Protein AF-A0A946E1F0-F1 (afdb_monomer_lite)

Secondary structure (DSSP, 8-state):
-EEES-HHHHHHHHHHTT--EEPSSSEEEE-TT--EEEEEEGGG-S-PPPHHHHHHTT-TT----HHHHHHHHHTT---

Foldseek 3Di:
DDADADPVVVLVVCVVVVWDFDDDPFGWTQDPVRDIDTYDHPQQDLDDDDCVVCVVVVNNVDDHDPVSQVVCVVVVNRD

Sequence (79 aa):
GVAVDDKPLAIERLKEMGVTMLDGPFADFLDPWGNRVELTTYTNIQFSKTDAVLKGMGLSHLEKTEEALKELGEKGMAP

pLDDT: mean 82.67, std 8.11, range [58.75, 93.5]

Radius of gyration: 14.54 Å; chains: 1; bounding box: 39×24×34 Å

Structure (mmCIF, N/CA/C/O backbone):
data_AF-A0A946E1F0-F1
#
_entry.id   AF-A0A946E1F0-F1
#
loop_
_atom_site.group_PDB
_atom_site.id
_atom_site.type_symbol
_atom_site.label_atom_id
_atom_site.label_alt_id
_atom_site.label_comp_id
_atom_site.label_asym_id
_atom_site.label_entity_id
_atom_site.label_seq_id
_atom_site.pdbx_PDB_ins_code
_atom_site.Cartn_x
_atom_site.Cartn_y
_atom_site.Cartn_z
_atom_site.occupancy
_atom_site.B_iso_or_equiv
_atom_site.auth_seq_id
_atom_site.auth_comp_id
_atom_site.auth_asym_id
_atom_site.auth_atom_id
_atom_site.pdbx_PDB_model_num
ATOM 1 N N . GLY A 1 1 ? 6.027 -7.515 2.910 1.00 79.88 1 GLY A N 1
ATOM 2 C CA . GLY A 1 1 ? 5.004 -6.695 2.244 1.00 79.88 1 GLY A CA 1
ATOM 3 C C . GLY A 1 1 ? 4.521 -7.400 0.998 1.00 79.88 1 GLY A C 1
ATOM 4 O O . GLY A 1 1 ? 5.310 -8.102 0.373 1.00 79.88 1 GLY A O 1
ATOM 5 N N . VAL A 1 2 ? 3.245 -7.244 0.664 1.00 85.62 2 VAL A N 1
ATOM 6 C CA . VAL A 1 2 ? 2.624 -7.760 -0.561 1.00 85.62 2 VAL A CA 1
ATOM 7 C C . VAL A 1 2 ? 2.501 -6.603 -1.544 1.00 85.62 2 VAL A C 1
ATOM 9 O O . VAL A 1 2 ? 1.944 -5.562 -1.202 1.00 85.62 2 VAL A O 1
ATOM 12 N N . ALA A 1 3 ? 3.056 -6.775 -2.744 1.00 83.56 3 ALA A N 1
ATOM 13 C CA . ALA A 1 3 ? 2.919 -5.796 -3.813 1.00 83.56 3 ALA A CA 1
ATOM 14 C C . ALA A 1 3 ? 1.568 -5.982 -4.508 1.00 83.56 3 ALA A C 1
ATOM 16 O O . ALA A 1 3 ? 1.280 -7.070 -5.007 1.00 83.56 3 ALA A O 1
ATOM 17 N N . VAL A 1 4 ? 0.774 -4.919 -4.541 1.00 85.12 4 VAL A N 1
ATOM 18 C CA . VAL A 1 4 ? -0.506 -4.843 -5.245 1.00 85.12 4 VAL A CA 1
ATOM 19 C C . VAL A 1 4 ? -0.425 -3.817 -6.375 1.00 85.12 4 VAL A C 1
ATOM 21 O O . VAL A 1 4 ? 0.439 -2.935 -6.377 1.00 85.12 4 VAL A O 1
ATOM 24 N N . ASP A 1 5 ? -1.296 -3.975 -7.358 1.00 82.38 5 ASP A N 1
ATOM 25 C CA . ASP A 1 5 ? -1.492 -3.061 -8.483 1.00 82.38 5 ASP A CA 1
ATOM 26 C C . ASP A 1 5 ? -2.271 -1.80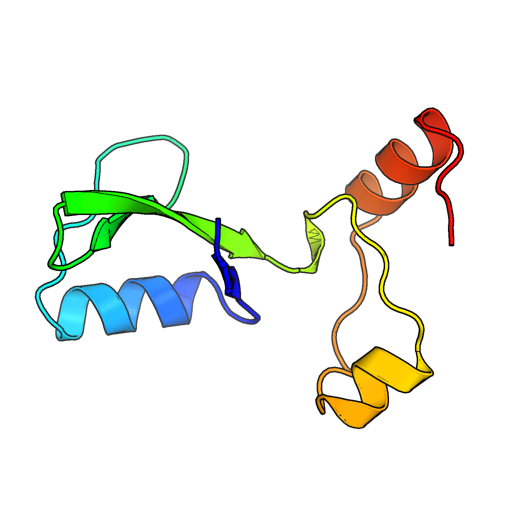9 -8.054 1.00 82.38 5 ASP A C 1
ATOM 28 O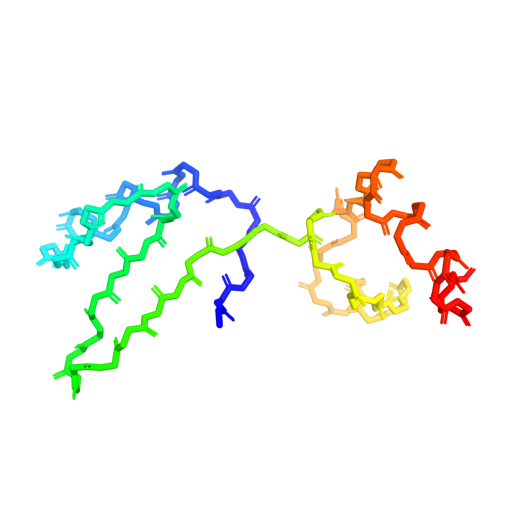 O . ASP A 1 5 ? -1.796 -0.692 -8.248 1.00 82.38 5 ASP A O 1
ATOM 32 N N . ASP A 1 6 ? -3.410 -1.997 -7.387 1.00 86.81 6 ASP A N 1
ATOM 33 C CA . ASP A 1 6 ? -4.281 -0.940 -6.881 1.00 86.81 6 ASP A CA 1
ATOM 34 C C . ASP A 1 6 ? -4.374 -1.019 -5.351 1.00 86.81 6 ASP A C 1
ATOM 36 O O . ASP A 1 6 ? -5.085 -1.836 -4.756 1.00 86.81 6 ASP A O 1
ATOM 40 N N . LYS A 1 7 ? -3.598 -0.155 -4.690 1.00 86.69 7 LYS A N 1
ATOM 41 C CA . LYS A 1 7 ? -3.531 -0.094 -3.227 1.00 86.69 7 LYS A CA 1
ATOM 42 C C . LYS A 1 7 ? -4.848 0.377 -2.589 1.00 86.69 7 LYS A C 1
ATOM 44 O O . LYS A 1 7 ? -5.265 -0.271 -1.628 1.00 86.69 7 LYS A O 1
ATOM 49 N N . PRO A 1 8 ? -5.515 1.448 -3.067 1.00 89.12 8 PRO A N 1
ATOM 50 C CA . PRO A 1 8 ? -6.856 1.809 -2.604 1.00 89.12 8 PRO A CA 1
ATOM 51 C C . PRO A 1 8 ? -7.869 0.661 -2.685 1.00 89.12 8 PRO A C 1
ATOM 53 O O . PRO A 1 8 ? -8.513 0.362 -1.677 1.00 89.12 8 PRO A O 1
ATOM 56 N N . LEU A 1 9 ? -7.958 -0.020 -3.832 1.00 91.31 9 LEU A N 1
ATOM 57 C CA . LEU A 1 9 ? -8.885 -1.135 -4.030 1.00 91.31 9 LEU A CA 1
ATOM 58 C C . LEU A 1 9 ? -8.574 -2.294 -3.077 1.00 91.31 9 LEU A C 1
ATOM 60 O O . LEU A 1 9 ? -9.477 -2.834 -2.443 1.00 91.31 9 LEU A O 1
ATOM 64 N N . ALA A 1 10 ? -7.298 -2.655 -2.916 1.00 90.94 10 ALA A N 1
ATOM 65 C CA . ALA A 1 10 ? -6.892 -3.706 -1.984 1.00 90.94 10 ALA A CA 1
ATOM 66 C C . ALA A 1 10 ? -7.302 -3.390 -0.533 1.00 90.94 10 ALA A C 1
ATOM 68 O O . ALA A 1 10 ? -7.798 -4.268 0.174 1.00 90.94 10 ALA A O 1
ATOM 69 N N . ILE A 1 11 ? -7.141 -2.136 -0.093 1.00 90.19 11 ILE A N 1
ATOM 70 C CA . ILE A 1 11 ? -7.558 -1.693 1.246 1.00 90.19 11 ILE A CA 1
ATOM 71 C C . ILE A 1 11 ? -9.076 -1.811 1.415 1.00 90.19 11 ILE A C 1
ATOM 73 O O . ILE A 1 11 ? -9.537 -2.270 2.460 1.00 90.19 11 ILE A O 1
ATOM 77 N N . GLU A 1 12 ? -9.856 -1.397 0.415 1.00 92.81 12 GLU A N 1
ATOM 78 C CA . GLU A 1 12 ? -11.317 -1.512 0.440 1.00 92.81 12 GLU A CA 1
ATOM 79 C C . GLU A 1 12 ? -11.754 -2.973 0.596 1.00 92.81 12 GLU A C 1
ATOM 81 O O . GLU A 1 12 ? -12.502 -3.293 1.518 1.00 92.81 12 GLU A O 1
ATOM 86 N N . ARG A 1 13 ? -11.200 -3.882 -0.216 1.00 93.38 13 ARG A N 1
ATOM 87 C CA . ARG A 1 13 ? -11.522 -5.316 -0.146 1.00 93.38 13 ARG A CA 1
ATOM 88 C C . ARG A 1 13 ? -11.166 -5.946 1.194 1.00 93.38 13 ARG A C 1
ATOM 90 O O . ARG A 1 13 ? -11.947 -6.726 1.729 1.00 93.38 13 ARG A O 1
ATOM 97 N N . LEU A 1 14 ? -10.015 -5.598 1.765 1.00 91.06 14 LEU A N 1
ATOM 98 C CA . LEU A 1 14 ? -9.624 -6.101 3.085 1.00 91.06 14 LEU A CA 1
ATOM 99 C C . LEU A 1 14 ? -10.605 -5.647 4.173 1.00 91.06 14 LEU A C 1
ATOM 101 O O . LEU A 1 14 ? -10.980 -6.449 5.030 1.00 91.06 14 LEU A O 1
ATOM 105 N N . LYS A 1 15 ? -11.082 -4.399 4.103 1.00 89.25 15 LYS A N 1
ATOM 106 C CA . LYS A 1 15 ? -12.120 -3.893 5.012 1.00 89.25 15 LYS A CA 1
ATOM 107 C C . LYS A 1 15 ? -13.454 -4.615 4.819 1.00 89.25 15 LYS A C 1
ATOM 109 O O . LYS A 1 15 ? -14.066 -4.992 5.814 1.00 89.25 15 LYS A O 1
ATOM 114 N N . GLU A 1 16 ? -13.883 -4.858 3.576 1.00 93.50 16 GLU A N 1
ATOM 115 C CA . GLU A 1 16 ? -15.093 -5.646 3.269 1.00 93.50 16 GLU A CA 1
ATOM 116 C C . GLU A 1 16 ? -15.017 -7.070 3.842 1.00 93.50 16 GLU A C 1
ATOM 118 O O . GLU A 1 16 ? -16.017 -7.612 4.309 1.00 93.50 16 GLU A O 1
ATOM 123 N N . MET A 1 17 ? -13.823 -7.666 3.850 1.00 91.06 17 MET A N 1
ATOM 124 C CA . MET A 1 17 ? -13.566 -8.998 4.404 1.00 91.06 17 MET A CA 1
ATOM 125 C C . MET A 1 17 ? -13.442 -9.020 5.939 1.00 91.06 17 MET A C 1
ATOM 127 O O . MET A 1 17 ? -13.243 -10.089 6.514 1.00 91.06 17 MET A O 1
ATOM 131 N N . GLY A 1 18 ? -13.551 -7.869 6.612 1.00 88.62 18 GLY A N 1
ATOM 132 C CA . GLY A 1 18 ? -13.430 -7.764 8.069 1.00 88.62 18 GLY A CA 1
ATOM 133 C C . GLY A 1 18 ? -11.998 -7.913 8.587 1.00 88.62 18 GLY A C 1
ATOM 134 O O . GLY A 1 18 ? -11.802 -8.239 9.757 1.00 88.62 18 GLY A O 1
ATOM 135 N N . VAL A 1 19 ? -10.993 -7.695 7.734 1.00 89.62 19 VAL A N 1
ATOM 136 C CA . VAL A 1 19 ? -9.585 -7.741 8.133 1.00 89.62 19 VAL A CA 1
ATOM 137 C C . VAL A 1 19 ? -9.234 -6.484 8.930 1.00 89.62 19 VAL A C 1
ATOM 139 O O . VAL A 1 19 ? -9.504 -5.358 8.508 1.00 89.62 19 VAL A O 1
ATOM 142 N N . THR A 1 20 ? -8.592 -6.672 10.083 1.00 85.94 20 THR A N 1
ATOM 143 C CA . THR A 1 20 ? -8.136 -5.569 10.932 1.00 85.94 20 THR A CA 1
ATOM 144 C C . THR A 1 20 ? -6.931 -4.874 10.304 1.00 85.94 20 THR A C 1
ATOM 146 O O . THR A 1 20 ? -5.824 -5.419 10.279 1.00 85.94 20 THR A O 1
ATOM 149 N N . MET A 1 21 ? -7.150 -3.649 9.829 1.00 89.44 21 MET A N 1
ATOM 150 C CA . MET A 1 21 ? -6.080 -2.734 9.433 1.00 89.44 21 MET A CA 1
ATOM 151 C C . MET A 1 21 ? -5.377 -2.189 10.683 1.00 89.44 21 MET A C 1
ATOM 153 O O . MET A 1 21 ? -6.021 -1.960 11.707 1.00 89.44 21 MET A O 1
ATOM 157 N N . LEU A 1 22 ? -4.067 -1.976 10.601 1.00 89.38 22 LEU A N 1
ATOM 158 C CA . LEU A 1 22 ? -3.287 -1.338 11.658 1.00 89.38 22 LEU A CA 1
ATOM 159 C C . LEU A 1 22 ? -3.159 0.161 11.378 1.00 89.38 22 LEU A C 1
ATOM 161 O O . LEU A 1 22 ? -2.991 0.577 10.231 1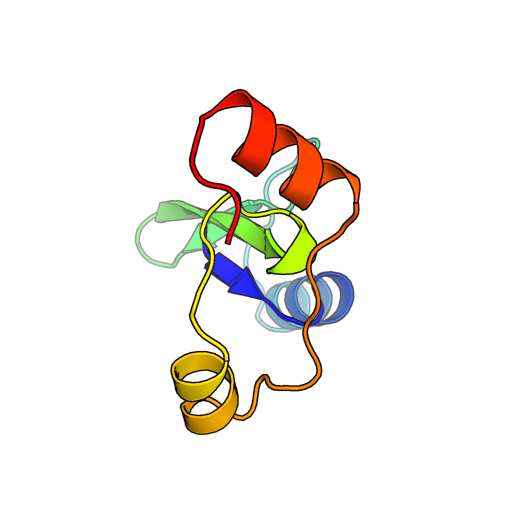.00 89.38 22 LEU A O 1
ATOM 165 N N . ASP A 1 23 ? -3.201 0.965 12.437 1.00 82.88 23 ASP A N 1
ATOM 166 C CA . ASP A 1 23 ? -2.960 2.401 12.338 1.00 82.88 23 ASP A CA 1
ATOM 167 C C . ASP A 1 23 ? -1.479 2.680 12.051 1.00 82.88 23 ASP A C 1
ATOM 169 O O . ASP A 1 23 ? -0.582 2.132 12.697 1.00 82.88 23 ASP A O 1
ATOM 173 N N . GLY A 1 24 ? -1.210 3.566 11.094 1.00 81.44 24 GLY A N 1
ATOM 174 C CA . GLY A 1 24 ? 0.151 3.951 10.751 1.00 81.44 24 GLY A CA 1
ATOM 175 C C . GLY A 1 24 ? 0.268 4.663 9.404 1.00 81.44 24 GLY A C 1
ATOM 176 O O . GLY A 1 24 ? -0.718 4.822 8.685 1.00 81.44 24 GLY A O 1
ATOM 177 N N . PRO A 1 25 ? 1.488 5.095 9.044 1.00 79.75 25 PRO A N 1
ATOM 178 C CA . PRO A 1 25 ? 1.759 5.712 7.746 1.00 79.75 25 PRO A CA 1
ATOM 179 C C . PRO A 1 25 ? 1.684 4.714 6.576 1.00 79.75 25 PRO A C 1
ATOM 181 O O . PRO A 1 25 ? 1.634 5.127 5.418 1.00 79.75 25 PRO A O 1
ATOM 184 N N . PHE A 1 26 ? 1.677 3.409 6.863 1.00 82.06 26 PHE A N 1
ATOM 185 C CA . PHE A 1 26 ? 1.633 2.337 5.873 1.00 82.06 26 PHE A CA 1
ATOM 186 C C . PHE A 1 26 ? 0.311 1.572 5.954 1.00 82.06 26 PHE A C 1
ATOM 188 O O . PHE A 1 26 ? -0.362 1.556 6.981 1.00 82.06 26 PHE A O 1
ATOM 195 N N . ALA A 1 27 ? -0.076 0.945 4.844 1.00 86.38 27 ALA A N 1
ATOM 196 C CA . ALA A 1 27 ? -1.305 0.165 4.772 1.00 86.38 27 ALA A CA 1
ATOM 197 C C . ALA A 1 27 ? -1.031 -1.255 5.271 1.00 86.38 27 ALA A C 1
ATOM 199 O O . ALA A 1 27 ? -0.839 -2.175 4.476 1.00 86.38 27 ALA A O 1
ATOM 200 N N . ASP A 1 28 ? -0.972 -1.400 6.588 1.00 91.94 28 ASP A N 1
ATOM 201 C CA . ASP A 1 28 ? -0.680 -2.666 7.244 1.00 91.94 28 ASP A CA 1
ATOM 202 C C . ASP A 1 28 ? -1.951 -3.354 7.738 1.00 91.94 28 ASP A C 1
ATOM 204 O O . ASP A 1 28 ? -2.923 -2.699 8.115 1.00 91.94 28 ASP A O 1
ATOM 208 N N . PHE A 1 29 ? -1.928 -4.681 7.799 1.00 91.81 29 PHE A N 1
ATOM 209 C CA . PHE A 1 29 ? -2.987 -5.483 8.405 1.00 91.81 29 PHE A CA 1
ATOM 210 C C . PHE A 1 29 ? -2.426 -6.746 9.063 1.00 91.81 29 PHE A C 1
ATOM 212 O O . PHE A 1 29 ? -1.268 -7.115 8.836 1.00 91.81 29 PHE A O 1
ATOM 219 N N . LEU A 1 30 ? -3.246 -7.404 9.886 1.00 90.19 30 LEU A N 1
ATOM 220 C CA . LEU A 1 30 ? -2.933 -8.724 10.435 1.00 90.19 30 LEU A CA 1
ATOM 221 C C . LEU A 1 30 ? -3.600 -9.821 9.611 1.00 90.19 30 LEU A C 1
ATOM 223 O O . LEU A 1 30 ? -4.812 -9.794 9.392 1.00 90.19 30 LEU A O 1
ATOM 227 N N . ASP A 1 31 ? -2.811 -10.795 9.173 1.00 88.00 31 ASP A N 1
ATOM 228 C CA . ASP A 1 31 ? -3.355 -12.015 8.585 1.00 88.00 31 ASP A CA 1
ATOM 229 C C . ASP A 1 31 ? -3.970 -12.934 9.672 1.00 88.00 31 ASP A C 1
ATOM 231 O O . ASP A 1 31 ? -3.805 -12.683 10.872 1.00 88.00 31 ASP A O 1
ATOM 235 N N . PRO A 1 32 ? -4.678 -14.018 9.298 1.00 84.00 32 PRO A N 1
ATOM 236 C CA . PRO A 1 32 ? -5.321 -14.918 10.263 1.00 84.00 32 PRO A CA 1
ATOM 237 C C . PRO A 1 32 ? -4.373 -15.607 11.255 1.00 84.00 32 PRO A C 1
ATOM 239 O O . PRO A 1 32 ? -4.829 -16.141 12.265 1.00 84.00 32 PRO A O 1
ATOM 242 N N . TRP A 1 33 ? -3.068 -15.618 10.977 1.00 87.88 33 TRP A N 1
ATOM 243 C CA . TRP A 1 33 ? -2.044 -16.188 11.851 1.00 87.88 33 TRP A CA 1
ATOM 244 C C . TRP A 1 33 ? -1.362 -15.128 12.727 1.00 87.88 33 TRP A C 1
ATOM 246 O O . TRP A 1 33 ? -0.488 -15.466 13.524 1.00 87.88 33 TRP A O 1
ATOM 256 N N . GLY A 1 34 ? -1.777 -13.862 12.622 1.00 86.62 34 GLY A N 1
ATOM 257 C CA . GLY A 1 34 ? -1.243 -12.743 13.393 1.00 86.62 34 GLY A CA 1
ATOM 258 C C . GLY A 1 34 ? 0.016 -12.111 12.797 1.00 86.62 34 GLY A C 1
ATOM 259 O O . GLY A 1 34 ? 0.665 -11.309 13.469 1.00 86.62 34 GLY A O 1
ATOM 260 N N . ASN A 1 35 ? 0.380 -12.431 11.553 1.00 89.50 35 ASN A N 1
ATOM 261 C CA . ASN A 1 35 ? 1.503 -11.785 10.881 1.00 89.50 35 ASN A CA 1
ATOM 262 C C . ASN A 1 35 ? 1.120 -10.365 10.456 1.00 89.50 35 ASN A C 1
ATOM 264 O O . ASN A 1 35 ? 0.066 -10.151 9.857 1.00 89.50 35 ASN A O 1
ATOM 268 N N . ARG A 1 36 ? 2.020 -9.400 10.680 1.00 90.06 36 ARG A N 1
ATOM 269 C CA . ARG A 1 36 ? 1.891 -8.050 10.114 1.00 90.06 36 ARG A CA 1
ATOM 270 C C . ARG A 1 36 ? 2.275 -8.072 8.637 1.00 90.06 36 ARG A C 1
ATOM 272 O O . ARG A 1 36 ? 3.437 -8.295 8.293 1.00 90.06 36 ARG A O 1
ATOM 279 N N . VAL A 1 37 ? 1.308 -7.786 7.774 1.00 90.88 37 VAL A N 1
ATOM 280 C CA . VAL A 1 37 ? 1.491 -7.677 6.327 1.00 90.88 37 VAL A CA 1
ATOM 281 C C . VAL A 1 37 ? 1.319 -6.224 5.907 1.00 90.88 37 VAL A C 1
ATOM 283 O O . VAL A 1 37 ? 0.286 -5.620 6.161 1.00 90.88 37 VAL A O 1
ATOM 286 N N . GLU A 1 38 ? 2.328 -5.677 5.233 1.00 89.62 38 GLU A N 1
ATOM 287 C CA . GLU A 1 38 ? 2.266 -4.350 4.612 1.00 89.62 38 GLU A CA 1
ATOM 288 C C . GLU A 1 38 ? 1.820 -4.463 3.150 1.00 89.62 38 GLU A C 1
ATOM 290 O O . GLU A 1 38 ? 2.435 -5.208 2.379 1.00 89.62 38 GLU A O 1
ATOM 295 N N . LEU A 1 39 ? 0.802 -3.702 2.747 1.00 87.50 39 LEU A N 1
ATOM 296 C CA . LEU A 1 39 ? 0.468 -3.481 1.343 1.00 87.50 39 LEU A CA 1
ATOM 297 C C . LEU A 1 39 ? 1.375 -2.404 0.739 1.00 87.50 39 LEU A C 1
ATOM 299 O O . LEU A 1 39 ? 1.370 -1.238 1.154 1.00 87.50 39 LEU A O 1
ATOM 303 N N . THR A 1 40 ? 2.093 -2.781 -0.312 1.00 83.94 40 THR A N 1
ATOM 304 C CA . THR A 1 40 ? 2.938 -1.881 -1.102 1.00 83.94 40 THR A CA 1
ATOM 305 C C . THR A 1 40 ? 2.506 -1.886 -2.566 1.00 83.94 40 THR A C 1
ATOM 307 O O . THR A 1 40 ? 1.793 -2.787 -2.993 1.00 83.94 40 THR A O 1
ATOM 310 N N . THR A 1 41 ? 2.905 -0.888 -3.347 1.00 73.31 41 THR A N 1
ATOM 311 C CA . THR A 1 41 ? 2.651 -0.856 -4.795 1.00 73.31 41 THR A CA 1
ATOM 312 C C . THR A 1 41 ? 3.896 -1.285 -5.557 1.00 73.31 41 THR A C 1
ATOM 314 O O . THR A 1 41 ? 5.020 -1.019 -5.130 1.00 73.31 41 THR A O 1
ATOM 317 N N . TYR A 1 42 ? 3.724 -1.927 -6.715 1.00 63.28 42 TYR A N 1
ATOM 318 C CA . TYR A 1 42 ? 4.867 -2.325 -7.551 1.00 63.28 42 TYR A CA 1
ATOM 319 C C . TYR A 1 42 ? 5.727 -1.132 -8.003 1.00 63.28 42 TYR A C 1
ATOM 321 O O . TYR A 1 42 ? 6.945 -1.270 -8.160 1.00 63.28 42 TYR A O 1
ATOM 329 N N . THR A 1 43 ? 5.108 0.040 -8.159 1.00 60.25 43 THR A N 1
ATOM 330 C CA . THR A 1 43 ? 5.785 1.304 -8.462 1.00 60.25 43 THR A CA 1
ATOM 331 C C . THR A 1 43 ? 6.881 1.642 -7.457 1.00 60.25 43 THR A C 1
ATOM 333 O O . THR A 1 43 ? 7.928 2.120 -7.873 1.00 60.25 43 THR A O 1
ATOM 336 N N . ASN A 1 44 ? 6.693 1.310 -6.175 1.00 58.75 44 ASN A N 1
ATOM 337 C CA . ASN A 1 44 ? 7.541 1.785 -5.077 1.00 58.75 44 ASN A CA 1
ATOM 338 C C . ASN A 1 44 ? 8.559 0.748 -4.566 1.00 58.75 44 ASN A C 1
ATOM 340 O O . ASN A 1 44 ? 9.294 1.030 -3.624 1.00 58.75 44 ASN A O 1
ATOM 344 N N . ILE A 1 45 ? 8.618 -0.465 -5.135 1.00 65.50 45 ILE A N 1
ATOM 345 C CA . ILE A 1 45 ? 9.589 -1.485 -4.692 1.00 65.50 45 ILE A CA 1
ATOM 346 C C . ILE A 1 45 ? 10.910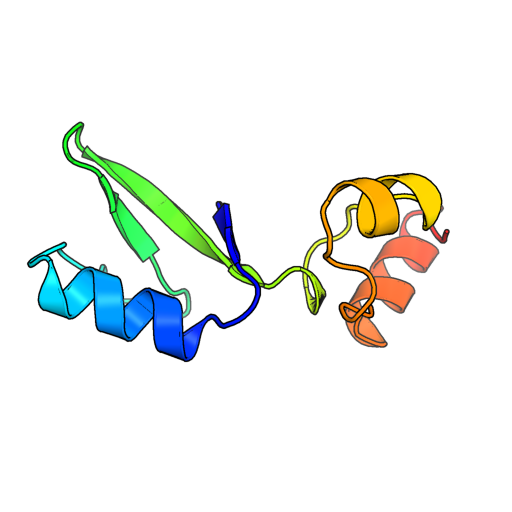 -1.377 -5.465 1.00 65.50 45 ILE A C 1
ATOM 348 O O . ILE A 1 45 ? 10.913 -1.293 -6.689 1.00 65.50 45 ILE A O 1
ATOM 352 N N . GLN A 1 46 ? 12.047 -1.504 -4.784 1.00 60.12 46 GLN A N 1
ATOM 353 C CA . GLN A 1 46 ? 13.387 -1.534 -5.402 1.00 60.12 46 GLN A CA 1
ATOM 354 C C . GLN A 1 46 ? 13.751 -2.917 -5.986 1.00 60.12 46 GLN A C 1
ATOM 356 O O . GLN A 1 46 ? 14.905 -3.331 -5.980 1.00 60.12 46 GLN A O 1
ATOM 361 N N . PHE A 1 47 ? 12.757 -3.665 -6.465 1.00 62.94 47 PHE A N 1
ATOM 362 C CA . PHE A 1 47 ? 12.959 -4.909 -7.204 1.00 62.94 47 PHE A CA 1
ATOM 363 C C . PHE A 1 47 ? 12.411 -4.730 -8.616 1.00 62.94 47 PHE A C 1
ATOM 365 O O . PHE A 1 47 ? 11.218 -4.458 -8.799 1.00 62.94 47 PHE A O 1
ATOM 372 N N . SER A 1 48 ? 13.291 -4.879 -9.600 1.00 62.78 48 SER A N 1
ATOM 373 C CA . SER A 1 48 ? 12.958 -4.843 -11.022 1.00 62.78 48 SER A CA 1
ATOM 374 C C . SER A 1 48 ? 12.686 -6.265 -11.506 1.00 62.78 48 SER A C 1
ATOM 376 O O . SER A 1 48 ? 13.522 -7.153 -11.344 1.00 62.78 48 SER A O 1
ATOM 378 N N . LYS A 1 49 ? 11.512 -6.504 -12.093 1.00 71.94 49 LYS A N 1
ATOM 379 C CA . LYS A 1 49 ? 11.276 -7.684 -12.935 1.00 71.94 49 LYS A CA 1
ATOM 380 C C . LYS A 1 49 ? 11.566 -7.311 -14.381 1.00 71.94 49 LYS A C 1
ATOM 382 O O . LYS A 1 49 ? 11.309 -6.181 -14.778 1.00 71.94 49 LYS A O 1
ATOM 387 N N . THR A 1 50 ? 12.061 -8.268 -15.159 1.00 81.38 50 THR A N 1
ATOM 388 C CA . THR A 1 50 ? 12.237 -8.085 -16.603 1.00 81.38 50 THR A CA 1
ATOM 389 C C . THR A 1 50 ? 10.881 -7.997 -17.308 1.00 81.38 50 THR A C 1
ATOM 391 O O . THR A 1 50 ? 9.895 -8.591 -16.854 1.00 81.38 50 THR A O 1
ATOM 394 N N . ASP A 1 51 ? 10.839 -7.327 -18.460 1.00 79.06 51 ASP A N 1
ATOM 395 C CA . ASP A 1 51 ? 9.619 -7.159 -19.266 1.00 79.06 51 ASP A CA 1
ATOM 396 C C . ASP A 1 51 ? 8.949 -8.492 -19.613 1.00 79.06 51 ASP A C 1
ATOM 398 O O . ASP A 1 51 ? 7.724 -8.623 -19.577 1.00 79.06 51 ASP A O 1
ATOM 402 N N . ALA A 1 52 ? 9.751 -9.521 -19.901 1.00 77.38 52 ALA A N 1
ATOM 403 C CA . ALA A 1 52 ? 9.254 -10.861 -20.195 1.00 77.38 52 ALA A CA 1
ATOM 404 C C . ALA A 1 52 ? 8.500 -11.477 -19.003 1.00 77.38 52 ALA A C 1
ATOM 406 O O . ALA A 1 52 ? 7.467 -12.121 -19.196 1.00 77.38 52 ALA A O 1
ATOM 407 N N . VAL A 1 53 ? 8.974 -11.249 -17.772 1.00 82.38 53 VAL A N 1
ATOM 408 C CA . VAL A 1 53 ? 8.306 -11.720 -16.550 1.00 82.38 53 VAL A CA 1
ATOM 409 C C . VAL A 1 53 ? 7.017 -10.934 -16.309 1.00 82.38 53 VAL A C 1
ATOM 411 O O . VAL A 1 53 ? 5.990 -11.543 -16.020 1.00 82.38 53 VAL A O 1
ATOM 414 N N . LEU A 1 54 ? 7.027 -9.608 -16.484 1.00 82.00 54 LEU A N 1
ATOM 415 C CA . LEU A 1 54 ? 5.813 -8.788 -16.366 1.00 82.00 54 LEU A CA 1
ATOM 416 C C . LEU A 1 54 ? 4.743 -9.208 -17.379 1.00 82.00 54 LEU A C 1
ATOM 418 O O . LEU A 1 54 ? 3.577 -9.365 -17.017 1.00 82.00 54 LEU A O 1
ATOM 422 N N . LYS A 1 55 ? 5.148 -9.477 -18.624 1.00 81.94 55 LYS A N 1
ATOM 423 C CA . LYS A 1 55 ? 4.271 -10.002 -19.675 1.00 81.94 55 LYS A CA 1
ATOM 424 C C . LYS A 1 55 ? 3.702 -11.376 -19.332 1.00 81.94 55 LYS A C 1
ATOM 426 O O . LYS A 1 55 ? 2.502 -11.579 -19.485 1.00 81.94 55 LYS A O 1
ATOM 431 N N . GLY A 1 56 ? 4.527 -12.294 -18.827 1.00 82.81 56 GLY A N 1
ATOM 432 C CA . GLY A 1 56 ? 4.068 -13.610 -18.370 1.00 82.81 56 GLY A CA 1
ATOM 433 C C . GLY A 1 56 ? 3.060 -13.541 -17.217 1.00 82.81 56 GLY A C 1
ATOM 434 O O . GLY A 1 56 ? 2.223 -14.428 -17.087 1.00 82.81 56 GLY A O 1
ATOM 435 N N . MET A 1 57 ? 3.106 -12.474 -16.414 1.00 81.69 57 MET A N 1
ATOM 436 C CA . MET A 1 57 ? 2.181 -12.231 -15.302 1.00 81.69 57 MET A CA 1
ATOM 437 C C . MET A 1 57 ? 0.940 -11.405 -15.684 1.00 81.69 57 MET A C 1
ATOM 439 O O . MET A 1 57 ? 0.098 -11.170 -14.823 1.00 81.69 57 MET A O 1
ATOM 443 N N . GLY A 1 58 ? 0.819 -10.932 -16.931 1.00 80.50 58 GLY A N 1
ATOM 444 C CA . GLY A 1 58 ? -0.264 -10.024 -17.337 1.00 80.50 58 GLY A CA 1
ATOM 445 C C . GLY A 1 58 ? -0.155 -8.607 -16.752 1.00 80.50 58 GLY A C 1
ATOM 446 O O . GLY A 1 58 ? -1.118 -7.847 -16.780 1.00 80.50 58 GLY A O 1
ATOM 447 N N . LEU A 1 59 ? 1.019 -8.230 -16.240 1.00 83.38 59 LEU A N 1
ATOM 448 C CA . LEU A 1 59 ? 1.279 -6.963 -15.548 1.00 83.38 59 LEU A CA 1
ATOM 449 C C . LEU A 1 59 ? 2.067 -5.965 -16.409 1.00 83.38 59 LEU A C 1
ATOM 451 O O . LEU A 1 59 ? 2.748 -5.089 -15.889 1.00 83.38 59 LEU A O 1
ATOM 455 N N . SER A 1 60 ? 1.991 -6.087 -17.736 1.00 82.75 60 SER A N 1
ATOM 456 C CA . SER A 1 60 ? 2.727 -5.225 -18.677 1.00 82.75 60 SER A CA 1
ATOM 457 C C . SER A 1 60 ? 2.356 -3.742 -18.607 1.00 82.75 60 SER A C 1
ATOM 459 O O . SER A 1 60 ? 3.043 -2.928 -19.202 1.00 82.75 60 SER A O 1
ATOM 461 N N . HIS A 1 61 ? 1.264 -3.401 -17.925 1.00 81.81 61 HIS A N 1
ATOM 462 C CA . HIS A 1 61 ? 0.801 -2.030 -17.730 1.00 81.81 61 HIS A CA 1
ATOM 463 C C . HIS A 1 61 ? 1.453 -1.337 -16.520 1.00 81.81 61 HIS A C 1
ATOM 465 O O . HIS A 1 61 ? 1.202 -0.158 -16.293 1.00 81.81 61 HIS A O 1
ATOM 471 N N . LEU A 1 62 ? 2.234 -2.062 -15.709 1.00 81.88 62 LEU A N 1
ATOM 472 C CA . LEU A 1 62 ? 2.899 -1.501 -14.537 1.00 81.88 62 LEU A CA 1
ATOM 473 C C . LEU A 1 62 ? 4.255 -0.907 -14.921 1.00 81.88 62 LEU A C 1
ATOM 475 O O . LEU A 1 62 ? 5.126 -1.611 -15.428 1.00 81.88 62 LEU A O 1
ATOM 479 N N . GLU A 1 63 ? 4.457 0.360 -14.576 1.00 80.50 63 GLU A N 1
ATOM 480 C CA . GLU A 1 63 ? 5.729 1.071 -14.726 1.00 80.50 63 GLU A CA 1
ATOM 481 C C . GLU A 1 63 ? 6.301 1.445 -13.348 1.00 80.50 63 GLU A C 1
ATOM 483 O O . GLU A 1 63 ? 5.582 1.479 -12.346 1.00 80.50 63 GLU A O 1
ATOM 488 N N . LYS A 1 64 ? 7.616 1.675 -13.262 1.00 78.62 64 LYS A N 1
ATOM 489 C CA . LYS A 1 64 ? 8.263 2.166 -12.032 1.00 78.62 64 LYS A CA 1
ATOM 490 C C . LYS A 1 64 ? 8.114 3.679 -11.929 1.00 78.62 64 LYS A C 1
ATOM 492 O O . LYS A 1 64 ? 8.180 4.369 -12.940 1.00 78.62 64 LYS A O 1
ATOM 497 N N . THR A 1 65 ? 7.969 4.194 -10.710 1.00 79.31 65 THR A N 1
ATOM 498 C CA . THR A 1 65 ? 8.050 5.643 -10.486 1.00 79.31 65 THR A CA 1
ATOM 499 C C . THR A 1 65 ? 9.480 6.134 -10.679 1.00 79.31 65 THR A C 1
ATOM 501 O O . THR A 1 65 ? 10.444 5.379 -10.510 1.00 79.31 65 THR A O 1
ATOM 504 N N . GLU A 1 66 ? 9.624 7.421 -10.997 1.00 84.12 66 GLU A N 1
ATOM 505 C CA . GLU A 1 66 ? 10.935 8.066 -11.121 1.00 84.12 66 GLU A CA 1
ATOM 506 C C . GLU A 1 66 ? 11.755 7.938 -9.829 1.00 84.12 66 GLU A C 1
ATOM 508 O O . GLU A 1 66 ? 12.960 7.688 -9.885 1.00 84.12 66 GLU A O 1
ATOM 513 N N . GLU A 1 67 ? 11.109 8.029 -8.659 1.00 80.81 67 GLU A N 1
ATOM 514 C CA . GLU A 1 67 ? 11.785 7.860 -7.369 1.00 80.81 67 GLU A CA 1
ATOM 515 C C . GLU A 1 67 ? 12.352 6.446 -7.196 1.00 80.81 67 GLU A C 1
ATOM 517 O O . GLU A 1 67 ? 13.517 6.294 -6.829 1.00 80.81 67 GLU A O 1
ATOM 522 N N . ALA A 1 68 ? 11.578 5.406 -7.525 1.00 79.75 68 ALA A N 1
ATOM 523 C CA . ALA A 1 68 ? 12.041 4.025 -7.408 1.00 79.75 68 ALA A CA 1
ATOM 524 C C . ALA A 1 68 ? 13.187 3.712 -8.385 1.00 79.75 68 ALA A C 1
ATOM 526 O O . ALA A 1 68 ? 14.119 2.987 -8.033 1.00 79.75 68 ALA A O 1
ATOM 527 N N . LEU A 1 69 ? 13.153 4.278 -9.598 1.00 82.38 69 LEU A N 1
ATOM 528 C CA . LEU A 1 69 ? 14.252 4.168 -10.565 1.00 82.38 69 LEU A CA 1
ATOM 529 C C . LEU A 1 69 ? 15.525 4.858 -10.062 1.00 82.38 69 LEU A C 1
ATOM 531 O O . LEU A 1 69 ? 16.619 4.306 -10.198 1.00 82.38 69 LEU A O 1
ATOM 535 N N . LYS A 1 70 ? 15.392 6.034 -9.441 1.00 85.12 70 LYS A N 1
ATOM 536 C CA . LYS A 1 70 ? 16.519 6.760 -8.849 1.00 85.12 70 LYS A CA 1
ATOM 537 C C . LYS A 1 70 ? 17.166 5.965 -7.714 1.00 85.12 70 LYS A C 1
ATOM 539 O O . LYS A 1 70 ? 18.382 5.795 -7.717 1.00 85.12 70 LYS A O 1
ATOM 544 N N . GLU A 1 71 ? 16.370 5.429 -6.789 1.00 83.19 71 GLU A N 1
ATOM 545 C CA . GLU A 1 71 ? 16.871 4.609 -5.677 1.00 83.19 71 GLU A CA 1
ATOM 546 C C . GLU A 1 71 ? 17.573 3.328 -6.160 1.00 83.19 71 GLU A C 1
ATOM 548 O O . GLU A 1 71 ? 18.596 2.926 -5.601 1.00 83.19 71 GLU A O 1
ATOM 553 N N . LEU A 1 72 ? 17.058 2.692 -7.219 1.00 84.00 72 LEU A N 1
ATOM 554 C CA . LEU A 1 72 ? 17.717 1.560 -7.877 1.00 84.00 72 LEU A CA 1
ATOM 555 C C . LEU A 1 72 ? 19.081 1.959 -8.457 1.00 84.00 72 LEU A C 1
ATOM 557 O O . LEU A 1 72 ? 20.061 1.235 -8.269 1.00 84.00 72 LEU A O 1
ATOM 561 N N . GLY A 1 73 ? 19.162 3.116 -9.119 1.00 85.19 73 GLY A N 1
ATOM 562 C CA . GLY A 1 73 ? 20.408 3.665 -9.659 1.00 85.19 73 GLY A CA 1
ATOM 563 C C . GLY A 1 73 ? 21.449 3.971 -8.581 1.00 85.19 73 GLY A C 1
ATOM 564 O O . GLY A 1 73 ? 22.596 3.546 -8.708 1.00 85.19 73 GLY A O 1
ATOM 565 N N . GLU A 1 74 ? 21.046 4.617 -7.484 1.00 88.12 74 GL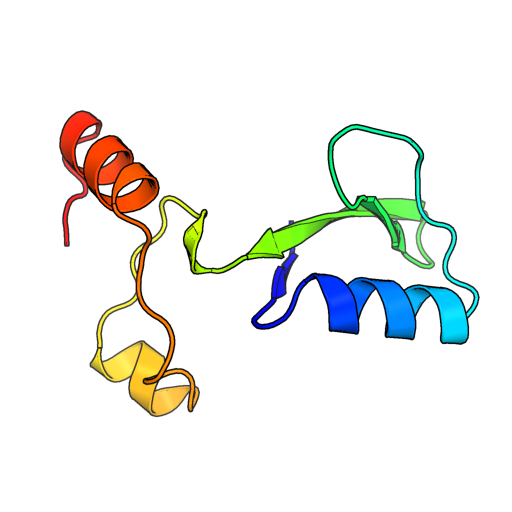U A N 1
ATOM 566 C CA . GLU A 1 74 ? 21.919 4.907 -6.332 1.00 88.12 74 GLU A CA 1
ATOM 567 C C . GLU A 1 74 ? 22.520 3.635 -5.712 1.00 88.12 74 GLU A C 1
ATOM 569 O O . GLU A 1 74 ? 23.613 3.669 -5.145 1.00 88.12 74 GLU A O 1
ATOM 574 N N . LYS A 1 75 ? 21.837 2.495 -5.859 1.00 85.06 75 LYS A N 1
ATOM 575 C CA . LYS A 1 75 ? 22.283 1.190 -5.361 1.00 85.06 75 LYS A CA 1
ATOM 576 C C . LYS A 1 75 ? 22.949 0.300 -6.418 1.00 85.06 75 LYS A C 1
ATOM 578 O O . LYS A 1 75 ? 23.259 -0.850 -6.116 1.00 85.06 75 LYS A O 1
ATOM 583 N N . GLY A 1 76 ? 23.172 0.798 -7.638 1.00 82.69 76 GLY A N 1
ATOM 584 C CA . GLY A 1 76 ? 23.795 0.033 -8.727 1.00 82.69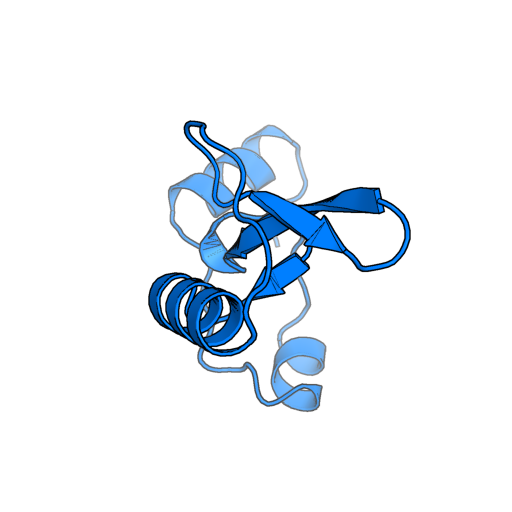 76 GLY A CA 1
ATOM 585 C C . GLY A 1 76 ? 22.921 -1.099 -9.285 1.00 82.69 76 GLY A C 1
ATOM 586 O O . GLY A 1 76 ? 23.446 -2.067 -9.826 1.00 82.69 76 GLY A O 1
ATOM 587 N N . MET A 1 77 ? 21.599 -0.992 -9.130 1.00 80.00 77 MET A N 1
ATOM 588 C CA . MET A 1 77 ? 20.596 -1.986 -9.537 1.00 80.00 77 MET A CA 1
ATOM 589 C C . MET A 1 77 ? 19.603 -1.436 -10.574 1.00 80.00 77 MET A C 1
ATOM 591 O O . MET A 1 77 ? 18.503 -1.972 -10.720 1.00 80.00 77 MET A O 1
ATOM 595 N N . ALA A 1 78 ? 19.953 -0.346 -11.264 1.00 74.94 78 ALA A N 1
ATOM 596 C CA . ALA A 1 78 ? 19.134 0.168 -12.359 1.00 74.94 78 ALA A CA 1
ATOM 597 C C . ALA A 1 78 ? 18.903 -0.938 -13.417 1.00 74.94 78 ALA A C 1
ATOM 599 O O . ALA A 1 78 ? 19.844 -1.688 -13.698 1.00 74.94 78 ALA A O 1
ATOM 600 N N . PRO A 1 79 ? 17.666 -1.084 -13.930 1.00 69.44 79 PRO A N 1
ATOM 601 C CA . PRO A 1 79 ? 17.322 -2.098 -14.925 1.00 69.44 79 PRO A CA 1
ATOM 602 C C . PRO A 1 79 ? 18.041 -1.903 -16.266 1.00 69.44 79 PRO A C 1
ATOM 604 O O . PRO A 1 79 ? 18.425 -0.753 -16.583 1.00 69.44 79 PRO A O 1
#